Protein AF-A0A957W1V0-F1 (afdb_monomer)

Mean predicted aligned error: 6.31 Å

Nearest PDB structures (foldseek):
  3s2u-assembly1_A  TM=7.978E-01  e=1.089E-02  Pseudomonas aeruginosa PAO1
  1nlm-assembly1_B  TM=8.236E-01  e=2.571E-02  Escherichia coli
  7d1i-assembly1_C-2  TM=8.144E-01  e=3.820E-02  Acinetobacter baumannii
  7d1i-assembly1_A-2  TM=8.593E-01  e=6.065E-02  Acinetobacter baumannii
  7d1i-assembly1_B-2  TM=8.049E-01  e=9.630E-02  Acinetobacter baumannii

Sequence (98 aa):
HNFPKDVLTSLLCALQEGWVLLKVRPKVLLNGGAGIGVPVSILSRLLGVKVIYLENSCRVYTLSMTGKIMYYVAHLFFVQWQPLKEKYVKTIYAGRLA

Solvent-accessible surface area (backbone atoms only — not comparable to full-atom values): 5570 Å² total; per-residue (Å²): 135,64,66,73,59,58,52,50,51,49,53,51,50,38,51,50,51,45,52,49,45,72,73,68,57,57,74,61,46,81,41,71,57,56,68,71,50,47,67,42,44,48,52,35,41,76,73,70,23,46,26,35,33,34,51,54,82,89,46,57,80,56,76,50,76,56,42,58,55,41,64,73,58,29,77,42,36,35,32,47,31,66,61,38,33,75,74,36,74,83,39,40,72,65,44,79,83,126

pLDDT: mean 84.06, std 9.53, range [49.84, 93.81]

Secondary structure (DSSP, 8-state):
--HHHHHHHHHHHHHHHHHHHHHH--SEEEE-S-TTHHHHHHHHHHTTPEEEEE--TT-SSS--HHHHHHHHH-SEEEES-HHHHHH-TTEEE-----

Foldseek 3Di:
DPVVVVVVVLVVLLVVLQVCCVVVVDQEDEAADDLSCQSVLQVCVVVVRAYEYEFDPVDAADGDPSRVSCLVSHPAYEYQYPNCCVVRVRYDHPHDPD

Radius of gyration: 14.33 Å; Cα contacts (8 Å, |Δi|>4): 142; chains: 1; bounding box: 34×28×35 Å

Structure (mmCIF, N/CA/C/O backbone):
data_AF-A0A957W1V0-F1
#
_entry.id   AF-A0A957W1V0-F1
#
loop_
_atom_site.group_PDB
_atom_site.id
_atom_site.type_symbol
_atom_site.label_atom_id
_atom_site.label_alt_id
_atom_site.label_comp_id
_atom_site.label_asym_id
_atom_site.label_entity_id
_atom_site.label_seq_id
_atom_site.pdbx_PDB_ins_code
_atom_site.Cartn_x
_atom_site.Cartn_y
_atom_site.Cartn_z
_atom_site.occupancy
_atom_site.B_iso_or_equiv
_atom_site.auth_seq_id
_atom_site.auth_comp_id
_atom_site.auth_asym_id
_atom_site.auth_atom_id
_atom_site.pdbx_PDB_model_num
ATOM 1 N N . HIS A 1 1 ? 21.067 18.425 6.693 1.00 50.72 1 HIS A N 1
ATOM 2 C CA . HIS A 1 1 ? 20.181 17.244 6.674 1.00 50.72 1 HIS A CA 1
ATOM 3 C C . HIS A 1 1 ? 20.225 16.643 8.080 1.00 50.72 1 HIS A C 1
ATOM 5 O O . HIS A 1 1 ? 21.219 16.021 8.430 1.00 50.72 1 HIS A O 1
ATOM 11 N N . ASN A 1 2 ? 19.269 16.985 8.953 1.00 53.31 2 ASN A N 1
ATOM 12 C CA . ASN A 1 2 ? 19.309 16.622 10.379 1.00 53.31 2 ASN A CA 1
ATOM 13 C C . ASN A 1 2 ? 18.619 15.268 10.585 1.00 53.31 2 ASN A C 1
ATOM 15 O O . ASN A 1 2 ? 17.525 15.195 11.137 1.00 53.31 2 ASN A O 1
ATOM 19 N N . PHE A 1 3 ? 19.315 14.207 10.176 1.00 60.56 3 PHE A N 1
ATOM 20 C CA . PHE A 1 3 ? 18.890 12.806 10.249 1.00 60.56 3 PHE A CA 1
ATOM 21 C C . PHE A 1 3 ? 18.111 12.408 11.530 1.00 60.56 3 PHE A C 1
ATOM 23 O O . PHE A 1 3 ? 17.064 11.776 11.402 1.00 60.56 3 PHE A O 1
ATOM 30 N N . PRO A 1 4 ? 18.509 12.803 12.762 1.00 65.06 4 PRO A N 1
ATOM 31 C CA . PRO A 1 4 ? 17.756 12.426 13.965 1.00 65.06 4 PRO A CA 1
ATOM 32 C C . PRO A 1 4 ? 16.384 13.110 14.101 1.00 65.06 4 PRO A C 1
ATOM 34 O O . PRO A 1 4 ? 15.462 12.522 14.666 1.00 65.06 4 PRO A O 1
ATOM 37 N N . LYS A 1 5 ? 16.214 14.333 13.581 1.00 67.69 5 LYS A N 1
ATOM 38 C CA . LYS A 1 5 ? 14.936 15.064 13.662 1.00 67.69 5 LYS A CA 1
ATOM 39 C C . LYS A 1 5 ? 13.904 14.496 12.689 1.00 67.69 5 LYS A C 1
ATOM 41 O O . LYS A 1 5 ? 12.725 14.408 13.030 1.00 67.69 5 LYS A O 1
ATOM 46 N N . ASP A 1 6 ? 14.356 14.060 11.519 1.00 65.81 6 ASP A N 1
ATOM 47 C CA . ASP A 1 6 ? 13.493 13.493 10.478 1.00 65.81 6 ASP A CA 1
ATOM 48 C C . ASP A 1 6 ? 12.933 12.123 10.904 1.00 65.81 6 ASP A C 1
ATOM 50 O O . ASP A 1 6 ? 11.749 11.829 10.712 1.00 65.81 6 ASP A O 1
ATOM 54 N N . VAL A 1 7 ? 13.758 11.314 11.582 1.00 70.50 7 VAL A N 1
ATOM 55 C CA . VAL A 1 7 ? 13.339 10.034 12.176 1.00 70.50 7 VAL A CA 1
ATOM 56 C C . VAL A 1 7 ? 12.328 10.252 13.300 1.00 70.50 7 VAL A C 1
ATOM 58 O O . VAL A 1 7 ? 11.286 9.598 13.319 1.00 70.50 7 VAL A O 1
ATOM 61 N N . LEU A 1 8 ? 12.592 11.198 14.207 1.00 74.75 8 LEU A N 1
ATOM 62 C CA . LEU A 1 8 ? 11.677 11.507 15.307 1.00 74.75 8 LEU A CA 1
ATOM 63 C C . LEU A 1 8 ? 10.317 11.990 14.790 1.00 74.75 8 LEU A C 1
ATOM 65 O O . LEU A 1 8 ? 9.278 11.521 15.246 1.00 74.75 8 LEU A O 1
ATOM 69 N N . THR A 1 9 ? 10.321 12.880 13.799 1.00 74.00 9 THR A N 1
ATOM 70 C CA . THR A 1 9 ? 9.089 13.402 13.192 1.00 74.00 9 THR A CA 1
ATOM 71 C C . THR A 1 9 ? 8.292 12.281 12.523 1.00 74.00 9 THR 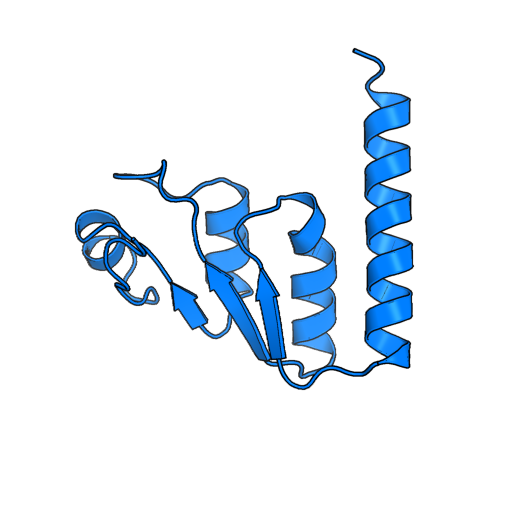A C 1
ATOM 73 O O . THR A 1 9 ? 7.085 12.186 12.724 1.00 74.00 9 THR A O 1
ATOM 76 N N . SER A 1 10 ? 8.962 11.366 11.815 1.00 72.44 10 SER A N 1
ATOM 77 C CA . SER A 1 10 ? 8.309 10.210 11.184 1.00 72.44 10 SER A CA 1
ATOM 78 C C . SER A 1 10 ? 7.683 9.254 12.209 1.00 72.44 10 SER A C 1
ATOM 80 O O . SER A 1 10 ? 6.581 8.751 11.990 1.00 72.44 10 SER A O 1
ATOM 82 N N . LEU A 1 11 ? 8.353 9.028 13.346 1.00 77.00 11 LEU A N 1
ATOM 83 C CA . LEU A 1 11 ? 7.816 8.221 14.447 1.00 77.00 11 LEU A CA 1
ATOM 84 C C . LEU A 1 11 ? 6.601 8.888 15.101 1.00 77.00 11 LEU A C 1
ATOM 86 O O . LEU A 1 11 ? 5.606 8.216 15.368 1.00 77.00 11 LEU A O 1
ATOM 90 N N . LEU A 1 12 ? 6.649 10.203 15.318 1.00 82.12 12 LEU A N 1
ATOM 91 C CA . LEU A 1 12 ? 5.522 10.961 15.866 1.00 82.12 12 LEU A CA 1
ATOM 92 C C . LEU A 1 12 ? 4.310 10.933 14.928 1.00 82.12 12 LEU A C 1
ATOM 94 O O . LEU A 1 12 ? 3.197 10.692 15.396 1.00 82.12 12 LEU A O 1
ATOM 98 N N . CYS A 1 13 ? 4.515 11.098 13.618 1.00 79.62 13 CYS A N 1
ATOM 99 C CA . CYS A 1 13 ? 3.447 10.957 12.627 1.00 79.62 13 CYS A CA 1
ATOM 100 C C . CYS A 1 13 ? 2.836 9.551 12.661 1.00 79.62 13 CYS A C 1
ATOM 102 O O . CYS A 1 13 ? 1.616 9.422 12.722 1.00 79.62 13 CYS A O 1
ATOM 104 N N . ALA A 1 14 ? 3.658 8.499 12.726 1.00 79.38 14 ALA A N 1
ATOM 105 C CA . ALA A 1 14 ? 3.163 7.125 12.815 1.00 79.38 14 ALA A CA 1
ATOM 106 C C . ALA A 1 14 ? 2.338 6.870 14.095 1.00 79.38 14 ALA A C 1
ATOM 108 O O . ALA A 1 14 ? 1.319 6.179 14.045 1.00 79.38 14 ALA A O 1
ATOM 109 N N . LEU A 1 15 ? 2.739 7.449 15.234 1.00 83.44 15 LEU A N 1
ATOM 110 C CA . LEU A 1 15 ? 1.984 7.363 16.491 1.00 83.44 15 LEU A CA 1
ATOM 111 C C . LEU A 1 15 ? 0.648 8.111 16.412 1.00 83.44 15 LEU A C 1
ATOM 113 O O . LEU A 1 15 ? -0.379 7.584 16.843 1.00 83.44 15 LEU A O 1
ATOM 117 N N . GLN A 1 16 ? 0.642 9.316 15.839 1.00 85.31 16 GLN A N 1
ATOM 118 C CA . GLN A 1 16 ? -0.580 10.100 15.643 1.00 85.31 16 GLN A CA 1
ATOM 119 C C . GLN A 1 16 ? -1.557 9.386 14.708 1.00 85.31 16 GLN A C 1
ATOM 121 O O . GLN A 1 16 ? -2.733 9.238 15.041 1.00 85.31 16 GLN A O 1
ATOM 126 N N . GLU A 1 17 ? -1.071 8.887 13.574 1.00 82.31 17 GLU A N 1
ATOM 127 C CA . GLU A 1 17 ? -1.868 8.113 12.625 1.00 82.31 17 GLU A CA 1
ATOM 128 C C . GLU A 1 17 ? -2.421 6.831 13.269 1.00 82.31 17 GLU A C 1
ATOM 130 O O . GLU A 1 17 ? -3.592 6.502 13.077 1.00 82.31 17 GLU A O 1
ATOM 135 N N . GLY A 1 18 ? -1.629 6.146 14.102 1.00 83.12 18 GLY A N 1
ATOM 136 C CA . GLY A 1 18 ? -2.083 4.989 14.878 1.00 83.12 18 GLY A CA 1
ATOM 137 C C . GLY A 1 18 ? -3.198 5.330 15.873 1.00 83.12 18 GLY A C 1
ATOM 138 O O . GLY A 1 18 ? -4.177 4.589 15.988 1.00 83.12 18 GLY A O 1
ATOM 139 N N . TRP A 1 19 ? -3.113 6.476 16.552 1.00 86.06 19 TRP A N 1
ATOM 140 C CA . TRP A 1 19 ? -4.180 6.931 17.449 1.00 86.06 19 TRP A CA 1
ATOM 141 C C . TRP A 1 19 ? -5.459 7.276 16.675 1.00 86.06 19 TRP A C 1
ATOM 143 O O . TRP A 1 19 ? -6.554 6.844 17.050 1.00 86.06 19 TRP A O 1
ATOM 153 N N . VAL A 1 20 ? -5.336 7.993 15.557 1.00 85.81 20 VAL A N 1
ATOM 154 C CA . VAL A 1 20 ? -6.476 8.313 14.684 1.00 85.81 20 VAL A CA 1
ATOM 155 C C . VAL A 1 20 ? -7.134 7.036 14.170 1.00 85.81 20 VAL A C 1
ATOM 157 O O . VAL A 1 20 ? -8.359 6.929 14.204 1.00 85.81 20 VAL A O 1
ATOM 160 N N . LEU A 1 21 ? -6.346 6.039 13.773 1.00 85.50 21 LEU A N 1
ATOM 161 C CA . LEU A 1 21 ? -6.841 4.747 13.310 1.00 85.50 21 LEU A CA 1
ATOM 162 C C . LEU A 1 21 ? -7.703 4.043 14.369 1.00 85.50 21 LEU A C 1
ATOM 164 O O . LEU A 1 21 ? -8.791 3.559 14.051 1.00 85.50 21 LEU A O 1
ATOM 168 N N . LEU A 1 22 ? -7.262 4.033 15.631 1.00 84.44 22 LEU A N 1
ATOM 169 C CA . LEU A 1 22 ? -8.013 3.436 16.741 1.00 84.44 22 LEU A CA 1
ATOM 170 C C . LEU A 1 22 ? -9.292 4.211 17.083 1.00 84.44 22 LEU A C 1
ATOM 172 O O . LEU A 1 22 ? -10.283 3.594 17.483 1.00 84.44 22 LEU A O 1
ATOM 176 N N . LYS A 1 23 ? -9.272 5.541 16.929 1.00 87.44 23 LYS A N 1
ATOM 177 C CA . LYS A 1 23 ? -10.400 6.428 17.245 1.00 87.44 23 LYS A CA 1
ATOM 178 C C . LYS A 1 23 ? -11.469 6.428 16.152 1.00 87.44 23 LYS A C 1
ATOM 180 O O . LYS A 1 23 ? -12.652 6.350 16.459 1.00 87.44 23 LYS A O 1
ATOM 185 N N . VAL A 1 24 ? -11.055 6.522 14.889 1.00 87.75 24 VAL A N 1
ATOM 186 C CA . VAL A 1 24 ? -11.950 6.614 13.724 1.00 87.75 24 VAL A CA 1
ATOM 187 C C . VAL A 1 24 ? -12.419 5.233 13.267 1.00 87.75 24 VAL A C 1
ATOM 189 O O . VAL A 1 24 ? -13.538 5.112 12.778 1.00 87.75 24 VAL A O 1
ATOM 192 N N . ARG A 1 25 ? -11.586 4.193 13.430 1.00 85.00 25 ARG A N 1
ATOM 193 C CA . ARG A 1 25 ? -11.836 2.819 12.953 1.00 85.00 25 ARG A CA 1
ATOM 194 C C . ARG A 1 25 ? -12.351 2.786 11.506 1.00 85.00 25 ARG A C 1
ATOM 196 O O . ARG A 1 25 ? -13.476 2.349 11.251 1.00 85.00 25 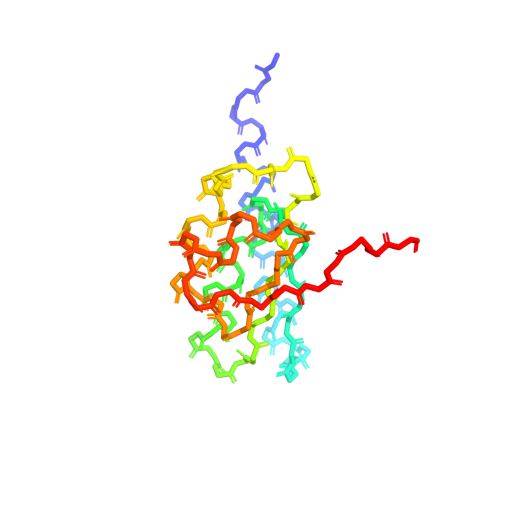ARG A O 1
ATOM 203 N N . PRO A 1 26 ? -11.548 3.270 10.543 1.00 86.94 26 PRO A N 1
ATOM 204 C CA . PRO A 1 26 ? -11.962 3.306 9.150 1.00 86.94 26 PRO A CA 1
ATOM 205 C C . PRO A 1 26 ? -12.227 1.892 8.628 1.00 86.94 26 PRO A C 1
ATOM 207 O O . PRO A 1 26 ? -11.547 0.938 8.993 1.00 86.94 26 PRO A O 1
ATOM 210 N N . LYS A 1 27 ? -13.189 1.753 7.712 1.00 89.19 27 LYS A N 1
ATOM 211 C CA . LYS A 1 27 ? -13.423 0.476 7.013 1.00 89.19 27 LYS A CA 1
ATOM 212 C C . LYS A 1 27 ? -12.347 0.192 5.962 1.00 89.19 27 LYS A C 1
ATOM 214 O O . LYS A 1 27 ? -12.060 -0.967 5.662 1.00 89.19 27 LYS A O 1
ATOM 219 N N . VAL A 1 28 ? -11.777 1.254 5.391 1.00 90.56 28 VAL A N 1
ATOM 220 C CA . VAL A 1 28 ? -10.789 1.202 4.312 1.00 90.56 28 VAL A CA 1
ATOM 221 C C . 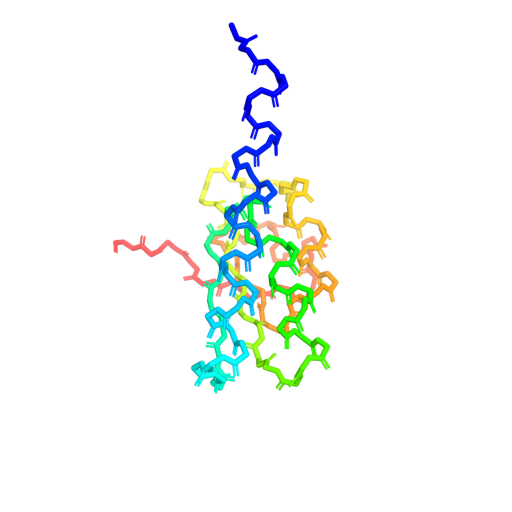VAL A 1 28 ? -9.715 2.262 4.553 1.00 90.56 28 VAL A C 1
ATOM 223 O O . VAL A 1 28 ? -10.043 3.401 4.872 1.00 90.56 28 VAL A O 1
ATOM 226 N N . LEU A 1 29 ? -8.450 1.890 4.369 1.00 90.88 29 LEU A N 1
ATOM 227 C CA . LEU A 1 29 ? -7.305 2.795 4.344 1.00 90.88 29 LEU A CA 1
ATOM 228 C C . LEU A 1 29 ? -6.733 2.842 2.927 1.00 90.88 29 LEU A C 1
ATOM 230 O O . LEU A 1 29 ? -6.471 1.791 2.343 1.00 90.88 29 LEU A O 1
ATOM 234 N N . LEU A 1 30 ? -6.513 4.044 2.394 1.00 90.44 30 LEU A N 1
ATOM 235 C CA . LEU A 1 30 ? -5.880 4.263 1.094 1.00 90.44 30 LEU A CA 1
ATOM 236 C C . LEU A 1 30 ? -4.494 4.881 1.296 1.00 90.44 30 LEU A C 1
ATOM 238 O O . LEU A 1 30 ? -4.372 5.944 1.897 1.00 90.44 30 LEU A O 1
ATOM 242 N N . ASN A 1 31 ? -3.454 4.218 0.793 1.00 86.75 31 ASN A N 1
ATOM 243 C CA . ASN A 1 31 ? -2.073 4.689 0.861 1.00 86.75 31 ASN A CA 1
ATOM 244 C C . ASN A 1 31 ? -1.518 4.910 -0.554 1.00 86.75 31 ASN A C 1
ATOM 246 O O . ASN A 1 31 ? -1.373 3.962 -1.322 1.00 86.75 31 ASN A O 1
ATOM 250 N N . GLY A 1 32 ? -1.193 6.164 -0.879 1.00 83.88 32 GLY A N 1
ATOM 251 C CA . GLY A 1 32 ? -0.689 6.595 -2.190 1.00 83.88 32 GLY A CA 1
ATOM 252 C C . GLY A 1 32 ? 0.823 6.460 -2.396 1.00 83.88 32 GLY A C 1
ATOM 253 O O . GLY A 1 32 ? 1.386 7.166 -3.226 1.00 83.88 32 GLY A O 1
ATOM 254 N N . GLY A 1 33 ? 1.510 5.631 -1.609 1.00 75.00 33 GLY A N 1
ATOM 255 C CA . GLY A 1 33 ? 2.951 5.415 -1.763 1.00 75.00 33 GLY A CA 1
ATOM 256 C C . GLY A 1 33 ? 3.838 6.190 -0.793 1.00 75.00 33 GLY A C 1
ATOM 257 O O . GLY A 1 33 ? 5.063 6.112 -0.903 1.00 75.00 33 GLY A O 1
ATOM 258 N N . ALA A 1 34 ? 3.260 6.883 0.191 1.00 75.69 34 ALA A N 1
ATOM 259 C CA . ALA A 1 34 ? 4.031 7.544 1.237 1.00 75.69 34 ALA A CA 1
ATOM 260 C C . ALA A 1 34 ? 4.720 6.495 2.128 1.00 75.69 34 ALA A C 1
ATOM 262 O O . ALA A 1 34 ? 4.062 5.642 2.727 1.00 75.69 34 ALA A O 1
ATOM 263 N N . GLY A 1 35 ? 6.052 6.565 2.244 1.00 72.88 35 GLY A N 1
ATOM 264 C CA . GLY A 1 35 ? 6.831 5.660 3.104 1.00 72.88 35 GLY A CA 1
ATOM 265 C C . GLY A 1 35 ? 6.417 5.723 4.579 1.00 72.88 35 GLY A C 1
ATOM 266 O O . GLY A 1 35 ? 6.398 4.700 5.256 1.00 72.88 35 GLY A O 1
ATOM 267 N N . ILE A 1 36 ? 5.991 6.904 5.040 1.00 75.44 36 ILE A N 1
ATOM 268 C CA . ILE A 1 36 ? 5.491 7.141 6.404 1.00 75.44 36 ILE A CA 1
ATOM 269 C C . ILE A 1 36 ? 4.190 6.368 6.671 1.00 75.44 36 ILE A C 1
ATOM 271 O O . ILE A 1 36 ? 3.961 5.939 7.793 1.00 75.44 36 ILE A O 1
ATOM 275 N N . GLY A 1 37 ? 3.387 6.087 5.639 1.00 81.06 37 GLY A N 1
ATOM 276 C CA . GLY A 1 37 ? 2.127 5.356 5.782 1.00 81.06 37 GLY A CA 1
ATOM 277 C C . GLY A 1 37 ? 2.281 3.835 5.900 1.00 81.06 37 GLY A C 1
ATOM 278 O O . GLY A 1 37 ? 1.284 3.137 6.087 1.00 81.06 37 GLY A O 1
ATOM 279 N N . VAL A 1 38 ? 3.492 3.276 5.768 1.00 86.56 38 VAL A N 1
ATOM 280 C CA . VAL A 1 38 ? 3.722 1.817 5.833 1.00 86.56 38 VAL A CA 1
ATOM 281 C C . VAL A 1 38 ? 3.400 1.230 7.212 1.00 86.56 38 VAL A C 1
ATOM 283 O O . VAL A 1 38 ? 2.615 0.279 7.257 1.00 86.56 38 VAL A O 1
ATOM 286 N N . PRO A 1 39 ? 3.917 1.769 8.336 1.00 85.88 39 PRO A N 1
ATOM 287 C CA . PRO A 1 39 ? 3.625 1.2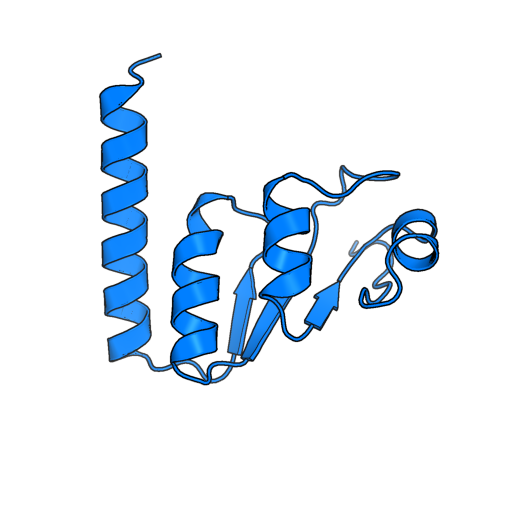33 9.666 1.00 85.88 39 PRO A CA 1
ATOM 288 C C . PRO A 1 39 ? 2.126 1.255 9.977 1.00 85.88 39 PRO A C 1
ATOM 290 O O . PRO A 1 39 ? 1.571 0.276 10.473 1.00 85.88 39 PRO A O 1
ATOM 293 N N . VAL A 1 40 ? 1.443 2.335 9.601 1.00 87.25 40 VAL A N 1
ATOM 294 C CA . VAL A 1 40 ? 0.000 2.499 9.823 1.00 87.25 40 VAL A CA 1
ATOM 295 C C . VAL A 1 40 ? -0.811 1.580 8.925 1.00 87.25 40 VAL A C 1
ATOM 297 O O . VAL A 1 40 ? -1.819 1.031 9.364 1.00 87.25 40 VAL A O 1
ATOM 300 N N . SER A 1 41 ? -0.353 1.323 7.702 1.00 90.19 41 SER A N 1
ATOM 301 C CA . SER A 1 41 ? -0.973 0.328 6.825 1.00 90.19 41 SER A CA 1
ATOM 302 C C . SER A 1 41 ? -0.856 -1.089 7.395 1.00 90.19 41 SER A C 1
ATOM 304 O O . SER A 1 41 ? -1.818 -1.854 7.337 1.00 90.19 41 SER A O 1
ATOM 306 N N . ILE A 1 42 ? 0.292 -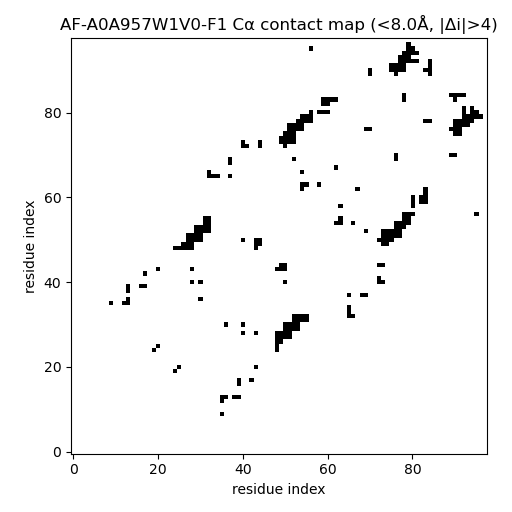1.439 7.987 1.00 89.88 42 ILE A N 1
ATOM 307 C CA . ILE A 1 42 ? 0.481 -2.728 8.672 1.00 89.88 42 ILE A CA 1
ATOM 308 C C . ILE A 1 42 ? -0.474 -2.828 9.863 1.00 89.88 42 ILE A C 1
ATOM 310 O O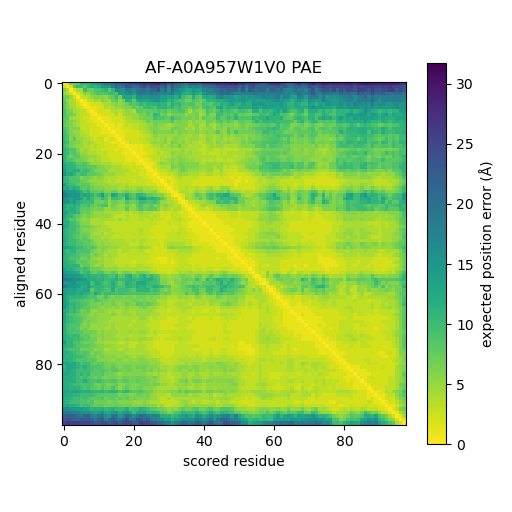 . ILE A 1 42 ? -1.227 -3.797 9.960 1.00 89.88 42 ILE A O 1
ATOM 314 N N . LEU A 1 43 ? -0.502 -1.806 10.723 1.00 88.56 43 LEU A N 1
ATOM 315 C CA . LEU A 1 43 ? -1.386 -1.767 11.888 1.00 88.56 43 LEU A CA 1
ATOM 316 C C . LEU A 1 43 ? -2.865 -1.861 11.486 1.00 88.56 43 LEU A C 1
ATOM 318 O O . LEU A 1 43 ? -3.621 -2.633 12.064 1.00 88.56 43 LEU A O 1
ATOM 322 N N . SER A 1 44 ? -3.261 -1.141 10.438 1.00 89.25 44 SER A N 1
ATOM 323 C CA . SER A 1 44 ? -4.617 -1.172 9.876 1.00 89.25 44 SER A CA 1
ATOM 324 C C . SER A 1 44 ? -5.015 -2.572 9.440 1.00 89.25 44 SER A C 1
ATOM 326 O O . SER A 1 44 ? -6.099 -3.039 9.785 1.00 89.25 44 SER A O 1
ATOM 328 N N . ARG A 1 45 ? -4.122 -3.281 8.742 1.00 90.19 45 ARG A N 1
ATOM 329 C CA . ARG A 1 45 ? -4.376 -4.665 8.343 1.00 90.19 45 ARG A CA 1
ATOM 330 C C . ARG A 1 45 ? -4.539 -5.593 9.546 1.00 90.19 45 ARG A C 1
ATOM 332 O O . ARG A 1 45 ? -5.426 -6.440 9.514 1.00 90.19 45 ARG A O 1
ATOM 339 N N . LEU A 1 46 ? -3.726 -5.434 10.590 1.00 89.00 46 LEU A N 1
ATOM 340 C CA . LEU A 1 46 ? -3.850 -6.229 11.820 1.00 89.00 46 LEU A CA 1
ATOM 341 C C . LEU A 1 46 ? -5.174 -5.963 12.551 1.00 89.00 46 LEU A C 1
ATOM 343 O O . LEU A 1 46 ? -5.743 -6.874 13.141 1.00 89.00 46 LEU A O 1
ATOM 347 N N . LEU A 1 47 ? -5.696 -4.740 12.457 1.00 88.12 47 LEU A N 1
ATOM 348 C CA . LEU A 1 47 ? -6.989 -4.342 13.018 1.00 88.12 47 LEU A CA 1
ATOM 349 C C . LEU A 1 47 ? -8.192 -4.698 12.121 1.00 88.12 47 LEU A C 1
ATOM 351 O O . LEU A 1 47 ? -9.315 -4.294 12.415 1.00 88.12 47 LEU A O 1
ATOM 355 N N . GLY A 1 48 ? -7.984 -5.434 11.023 1.00 89.12 48 GLY A N 1
ATOM 356 C CA . GLY A 1 48 ? -9.050 -5.860 10.108 1.00 89.12 48 GLY A CA 1
ATOM 357 C C . GLY A 1 48 ? -9.533 -4.782 9.130 1.00 89.12 48 GLY A C 1
ATOM 358 O O . GLY A 1 48 ? -10.534 -4.976 8.439 1.00 89.12 48 GLY A O 1
ATOM 359 N N . VAL A 1 49 ? -8.830 -3.652 9.031 1.00 92.06 49 VAL A N 1
ATOM 360 C CA . VAL A 1 49 ? -9.125 -2.594 8.056 1.00 92.06 49 VAL A CA 1
ATOM 361 C C . VAL A 1 49 ? -8.638 -3.021 6.671 1.00 92.06 49 VAL A C 1
ATOM 363 O O . VAL A 1 49 ? -7.513 -3.505 6.503 1.00 92.06 49 VAL A O 1
ATOM 366 N N . LYS A 1 50 ? -9.462 -2.803 5.638 1.00 92.75 50 LYS A N 1
ATOM 367 C CA . LYS A 1 50 ? -9.052 -3.070 4.254 1.00 92.75 50 LYS A CA 1
ATOM 368 C C . LYS A 1 50 ? -8.031 -2.032 3.802 1.00 92.75 50 LYS A C 1
ATOM 370 O O . LYS A 1 50 ? -8.336 -0.853 3.694 1.00 92.75 50 LYS A O 1
ATOM 375 N N . VAL A 1 51 ? -6.824 -2.488 3.497 1.00 93.81 51 VAL A N 1
ATOM 376 C CA . VAL A 1 51 ? -5.724 -1.631 3.031 1.00 93.81 51 VAL A CA 1
ATOM 377 C C . VAL A 1 51 ? -5.646 -1.656 1.509 1.00 93.81 51 VAL A C 1
ATOM 379 O O . VAL A 1 51 ? -5.429 -2.717 0.916 1.00 93.81 51 VAL A O 1
ATOM 382 N N . ILE A 1 52 ? -5.786 -0.487 0.898 1.00 93.19 52 ILE A N 1
ATOM 383 C CA . ILE A 1 52 ? -5.612 -0.234 -0.529 1.00 93.19 52 ILE A CA 1
ATOM 384 C C . ILE A 1 52 ? -4.324 0.561 -0.712 1.00 93.19 52 ILE A C 1
ATOM 386 O O . ILE A 1 52 ? -4.126 1.590 -0.070 1.00 93.19 52 ILE A O 1
ATOM 390 N N . TYR A 1 53 ? -3.454 0.090 -1.594 1.00 92.69 53 TYR A N 1
ATOM 391 C CA . TYR A 1 53 ? -2.207 0.762 -1.925 1.00 92.69 53 TYR A CA 1
ATOM 392 C C . TYR A 1 53 ? -2.180 1.148 -3.397 1.00 92.69 53 TYR A C 1
ATOM 394 O O . TYR A 1 53 ? -2.546 0.340 -4.248 1.00 92.69 53 TYR A O 1
ATOM 402 N N . LEU A 1 54 ? -1.719 2.360 -3.686 1.00 90.69 54 LEU A N 1
ATOM 403 C CA . LEU A 1 54 ? -1.441 2.846 -5.030 1.00 90.69 54 LEU A CA 1
ATOM 404 C C . LEU A 1 54 ? 0.063 3.108 -5.141 1.00 90.69 54 LEU A C 1
ATOM 406 O O . LEU A 1 54 ? 0.616 3.910 -4.388 1.00 90.69 54 LEU A O 1
ATOM 410 N N . GLU A 1 55 ? 0.725 2.413 -6.063 1.00 89.88 55 GLU A N 1
ATOM 411 C CA . GLU A 1 55 ? 2.141 2.648 -6.349 1.00 89.88 55 GLU A CA 1
ATOM 412 C C . GLU A 1 55 ? 2.329 3.958 -7.117 1.00 89.88 55 GLU A C 1
ATOM 414 O O . GLU A 1 55 ? 1.494 4.352 -7.935 1.00 89.88 55 GLU A O 1
ATOM 419 N N . ASN A 1 56 ? 3.464 4.614 -6.873 1.00 80.62 56 ASN A N 1
ATOM 420 C CA . ASN A 1 56 ? 3.778 5.887 -7.502 1.00 80.62 56 ASN A CA 1
ATOM 421 C C . ASN A 1 56 ? 3.914 5.765 -9.033 1.00 80.62 56 ASN A C 1
ATOM 423 O O . ASN A 1 56 ? 4.624 4.899 -9.553 1.00 80.62 56 ASN A O 1
ATOM 427 N N . SER A 1 57 ? 3.333 6.729 -9.743 1.00 75.19 57 SER A N 1
ATOM 428 C CA . SER A 1 57 ? 3.366 6.898 -11.199 1.00 75.19 57 SER A CA 1
ATOM 429 C C . SER A 1 57 ? 4.766 6.929 -11.801 1.00 75.19 57 SER A C 1
ATOM 431 O O . SER A 1 57 ? 4.951 6.556 -12.954 1.00 75.19 57 SER A O 1
ATOM 433 N N . CYS A 1 58 ? 5.781 7.359 -11.049 1.00 77.81 58 CYS A N 1
ATOM 434 C CA . CYS A 1 58 ? 7.152 7.450 -11.560 1.00 77.81 58 CYS A CA 1
ATOM 435 C C . CYS A 1 58 ? 7.830 6.079 -11.747 1.00 77.81 58 CYS A C 1
ATOM 437 O O . CYS A 1 58 ? 8.924 5.998 -12.306 1.00 77.81 58 CYS A O 1
ATOM 439 N N . ARG A 1 59 ? 7.237 4.993 -11.239 1.00 76.06 59 ARG A N 1
ATOM 440 C CA . ARG A 1 59 ? 7.829 3.653 -11.265 1.00 76.06 59 ARG A CA 1
ATOM 441 C C . ARG A 1 59 ? 7.255 2.828 -12.411 1.00 76.06 59 ARG A C 1
ATOM 443 O O . ARG A 1 59 ? 6.173 2.279 -12.291 1.00 76.06 59 ARG A O 1
ATOM 450 N N . VAL A 1 60 ? 8.006 2.719 -13.508 1.00 80.19 60 VAL A N 1
ATOM 451 C CA . VAL A 1 60 ? 7.556 2.025 -14.733 1.00 80.19 60 VAL A CA 1
ATOM 452 C C . VAL A 1 60 ? 7.886 0.525 -14.728 1.00 80.19 60 VAL A C 1
ATOM 454 O O . VAL A 1 60 ? 7.061 -0.286 -15.134 1.00 80.19 60 VAL A O 1
ATOM 457 N N . TYR A 1 61 ? 9.076 0.144 -14.245 1.00 82.62 61 TYR A N 1
ATOM 458 C CA . TYR A 1 61 ? 9.606 -1.229 -14.378 1.00 82.62 61 TYR A CA 1
ATOM 459 C C . TYR A 1 61 ? 9.792 -1.980 -13.048 1.00 82.62 61 TYR A C 1
ATOM 461 O O . TYR A 1 61 ? 9.891 -3.212 -13.020 1.00 82.62 61 TYR A O 1
ATOM 469 N N . THR A 1 62 ? 9.899 -1.261 -11.929 1.00 87.31 62 THR A N 1
ATOM 470 C CA . THR A 1 62 ? 10.191 -1.837 -10.607 1.00 87.31 62 THR A CA 1
ATOM 471 C C . THR A 1 62 ? 9.411 -1.128 -9.508 1.00 87.31 62 THR A C 1
ATOM 473 O O . THR A 1 62 ? 9.284 0.092 -9.531 1.00 87.31 62 THR A O 1
ATOM 476 N N . LEU A 1 63 ? 8.913 -1.893 -8.529 1.00 87.25 63 LEU A N 1
ATOM 477 C CA . LEU A 1 63 ? 8.243 -1.334 -7.351 1.00 87.25 63 LEU A CA 1
ATOM 478 C C . LEU A 1 63 ? 9.219 -0.538 -6.482 1.00 87.25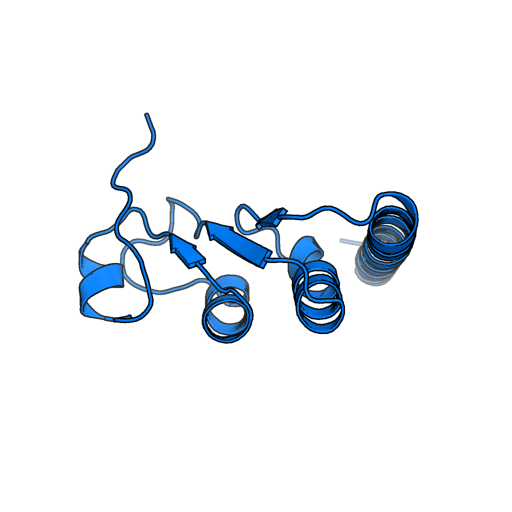 63 LEU A C 1
ATOM 480 O O . LEU A 1 63 ? 10.411 -0.871 -6.389 1.00 87.25 63 LEU A O 1
ATOM 484 N N . SER A 1 64 ? 8.696 0.477 -5.796 1.00 87.75 64 SER A N 1
ATOM 485 C CA . SER A 1 64 ? 9.453 1.194 -4.770 1.00 87.75 64 SER A CA 1
ATOM 486 C C . SER A 1 64 ? 9.768 0.271 -3.583 1.00 87.75 64 SER A C 1
ATOM 488 O O . SER A 1 64 ? 9.172 -0.795 -3.429 1.00 87.75 64 SER A O 1
ATOM 490 N N . MET A 1 65 ? 10.715 0.647 -2.718 1.00 85.88 65 MET A N 1
ATOM 491 C CA . MET A 1 65 ? 10.981 -0.129 -1.495 1.00 85.88 65 MET A CA 1
ATOM 492 C C . MET A 1 65 ? 9.713 -0.247 -0.635 1.00 85.88 65 MET A C 1
ATOM 494 O O . MET A 1 65 ? 9.356 -1.342 -0.206 1.00 85.88 65 MET A O 1
ATOM 498 N N . THR A 1 66 ? 8.983 0.862 -0.490 1.00 89.00 66 THR A N 1
ATOM 499 C CA . THR A 1 66 ? 7.647 0.906 0.110 1.00 89.00 66 THR A CA 1
ATOM 500 C C . THR A 1 66 ? 6.675 -0.023 -0.611 1.00 89.00 66 THR A C 1
ATOM 502 O O . THR A 1 66 ? 6.032 -0.849 0.030 1.00 89.00 66 THR A O 1
ATOM 505 N N . GLY A 1 67 ? 6.611 0.045 -1.940 1.00 89.25 67 GLY A N 1
ATOM 506 C CA . GLY A 1 67 ? 5.752 -0.801 -2.761 1.00 89.25 67 GLY A CA 1
ATOM 507 C C . GLY A 1 67 ? 6.026 -2.290 -2.602 1.00 89.25 67 GLY A C 1
ATOM 508 O O . GLY A 1 67 ? 5.092 -3.076 -2.521 1.00 89.25 67 GLY A O 1
ATOM 509 N N . LYS A 1 68 ? 7.288 -2.704 -2.457 1.00 90.69 68 LYS A N 1
ATOM 510 C CA . LYS A 1 68 ? 7.637 -4.109 -2.181 1.00 90.69 68 LYS A CA 1
ATOM 511 C C . LYS A 1 68 ? 7.083 -4.586 -0.840 1.00 90.69 68 LYS A C 1
ATOM 513 O O . LYS A 1 68 ? 6.587 -5.704 -0.763 1.00 90.69 68 LYS A O 1
ATOM 518 N N . ILE A 1 69 ? 7.134 -3.753 0.199 1.00 90.44 69 ILE A N 1
ATOM 519 C CA . ILE A 1 69 ? 6.546 -4.077 1.509 1.00 90.44 69 ILE A CA 1
ATOM 520 C C . ILE A 1 69 ? 5.018 -4.118 1.383 1.00 90.44 69 ILE A C 1
ATOM 522 O O . ILE A 1 69 ? 4.363 -5.090 1.766 1.00 90.44 69 ILE A O 1
ATOM 526 N N . MET A 1 70 ? 4.449 -3.088 0.762 1.00 92.06 70 MET A N 1
ATOM 527 C CA . MET A 1 70 ? 3.011 -2.943 0.563 1.00 92.06 70 MET A CA 1
ATOM 528 C C . MET A 1 70 ? 2.423 -4.001 -0.369 1.00 92.06 70 MET A C 1
ATOM 530 O O . MET A 1 70 ? 1.248 -4.324 -0.247 1.00 92.06 70 MET A O 1
ATOM 534 N N . TYR A 1 71 ? 3.223 -4.631 -1.224 1.00 92.00 71 TYR A N 1
ATOM 535 C CA . TYR A 1 71 ? 2.799 -5.771 -2.030 1.00 92.00 71 TYR A CA 1
ATOM 53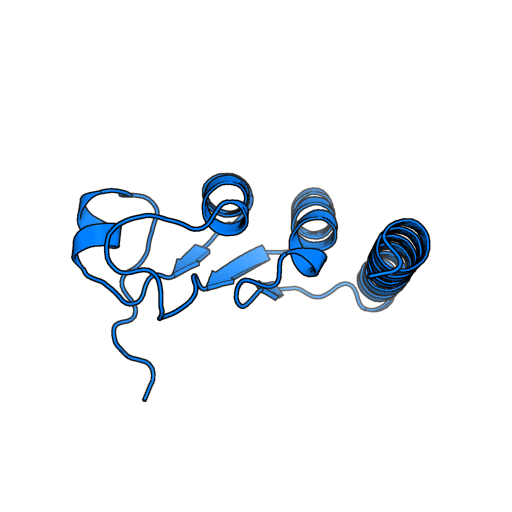6 C C . TYR A 1 71 ? 2.314 -6.934 -1.156 1.00 92.00 71 TYR A C 1
ATOM 538 O O . TYR A 1 71 ? 1.328 -7.597 -1.484 1.00 92.00 71 TYR A O 1
ATOM 546 N N . TYR A 1 72 ? 2.938 -7.141 0.006 1.00 91.00 72 TYR A N 1
ATOM 547 C CA . TYR A 1 72 ? 2.523 -8.166 0.962 1.00 91.00 72 TYR A CA 1
ATOM 548 C C . TYR A 1 72 ? 1.435 -7.662 1.912 1.00 91.00 72 TYR A C 1
ATOM 550 O O . TYR A 1 72 ? 0.505 -8.414 2.212 1.00 91.00 72 TYR A O 1
ATOM 558 N N . VAL A 1 73 ? 1.494 -6.390 2.320 1.00 91.75 73 VAL A N 1
ATOM 559 C CA . VAL A 1 73 ? 0.597 -5.783 3.323 1.00 91.75 73 VAL A CA 1
ATOM 560 C C . VAL A 1 73 ? -0.744 -5.321 2.744 1.00 91.75 73 VAL A C 1
ATOM 562 O O . VAL A 1 73 ? -1.766 -5.432 3.415 1.00 91.75 73 VAL A O 1
ATOM 565 N N . ALA A 1 74 ? -0.809 -4.849 1.507 1.00 92.56 74 ALA A N 1
ATOM 566 C CA . ALA A 1 74 ? -2.054 -4.375 0.916 1.00 92.56 74 ALA A CA 1
ATOM 567 C C . ALA A 1 74 ? -2.978 -5.540 0.531 1.00 92.56 74 ALA A C 1
ATOM 569 O O . ALA A 1 74 ? -2.529 -6.620 0.120 1.00 92.56 74 ALA A O 1
ATOM 570 N N . HIS A 1 75 ? -4.282 -5.301 0.659 1.00 93.69 75 HIS A N 1
ATOM 571 C CA . HIS A 1 75 ? -5.322 -6.192 0.148 1.00 93.69 75 HIS A CA 1
ATOM 572 C C . HIS A 1 75 ? -5.527 -5.946 -1.345 1.00 93.69 75 HIS A C 1
ATOM 574 O O . HIS A 1 75 ? -5.555 -6.895 -2.123 1.00 93.69 75 HIS A O 1
ATOM 580 N N . LEU A 1 76 ? -5.601 -4.672 -1.740 1.00 93.06 76 LEU A N 1
ATOM 581 C CA . LEU A 1 76 ? -5.623 -4.242 -3.135 1.00 93.06 76 LEU A CA 1
ATOM 582 C C . LEU A 1 76 ? -4.379 -3.407 -3.414 1.00 93.06 76 LEU A C 1
ATOM 584 O O . LEU A 1 76 ? -4.069 -2.489 -2.655 1.00 93.06 76 LEU A O 1
ATOM 588 N N . PHE A 1 77 ? -3.675 -3.733 -4.491 1.00 93.56 77 PHE A N 1
ATOM 589 C CA . PHE A 1 77 ? -2.466 -3.032 -4.903 1.00 93.56 77 PHE A CA 1
ATOM 590 C C . PHE A 1 77 ? -2.649 -2.537 -6.330 1.00 93.56 77 PHE A C 1
ATOM 592 O O . PHE A 1 77 ? -2.712 -3.347 -7.249 1.00 93.56 77 PHE A O 1
ATOM 599 N N . PHE A 1 78 ? -2.710 -1.229 -6.528 1.00 92.25 78 PHE A N 1
ATOM 600 C CA . PHE A 1 78 ? -2.890 -0.612 -7.833 1.00 92.25 78 PHE A CA 1
ATOM 601 C C . PHE A 1 78 ? -1.556 -0.153 -8.424 1.00 92.25 78 PHE A C 1
ATOM 603 O O . PHE A 1 78 ? -0.730 0.454 -7.740 1.00 92.25 78 PHE A O 1
ATOM 610 N N . VAL A 1 79 ? -1.364 -0.440 -9.710 1.00 91.25 79 VAL A N 1
ATOM 611 C CA . VAL A 1 79 ? -0.226 0.012 -10.521 1.00 91.25 79 VAL A CA 1
ATOM 612 C C . VAL A 1 79 ? -0.729 0.748 -11.751 1.00 91.25 79 VAL A C 1
ATOM 614 O O . VAL A 1 79 ? -1.767 0.403 -12.312 1.00 91.25 79 VAL A O 1
ATOM 617 N N . GLN A 1 80 ? 0.027 1.743 -12.199 1.00 90.06 80 GLN A N 1
ATOM 618 C CA . GLN A 1 80 ? -0.334 2.532 -13.380 1.00 90.06 80 GLN A CA 1
ATOM 619 C C . GLN A 1 80 ? 0.310 2.039 -14.678 1.00 90.06 80 GLN A C 1
ATOM 621 O O . GLN A 1 80 ? -0.091 2.458 -15.760 1.00 90.06 80 GLN A O 1
ATOM 626 N N . TRP A 1 81 ? 1.302 1.150 -14.582 1.00 89.56 81 TRP A N 1
ATOM 627 C CA . TRP A 1 81 ? 2.066 0.650 -15.722 1.00 89.56 81 TRP A CA 1
ATOM 628 C C . TRP A 1 81 ? 1.828 -0.841 -15.921 1.00 89.56 81 TRP A C 1
ATOM 630 O O . TRP A 1 81 ? 1.911 -1.632 -14.982 1.00 89.56 81 TRP A O 1
ATOM 640 N N . GLN A 1 82 ? 1.555 -1.226 -17.163 1.00 87.12 82 GLN A N 1
ATOM 641 C CA . GLN A 1 82 ? 1.262 -2.607 -17.536 1.00 87.12 82 GLN A CA 1
ATOM 642 C C . GLN A 1 82 ? 2.446 -3.569 -17.310 1.00 87.12 82 GLN A C 1
ATOM 644 O O . GLN A 1 82 ? 2.210 -4.643 -16.755 1.00 87.12 82 GLN A O 1
ATOM 649 N N . PRO A 1 83 ? 3.718 -3.173 -17.547 1.00 89.12 83 PRO A N 1
ATOM 650 C CA . PRO A 1 83 ? 4.869 -4.015 -17.206 1.00 89.12 83 PRO A CA 1
ATOM 651 C C . PRO A 1 83 ? 4.949 -4.392 -15.718 1.00 89.12 83 PRO A C 1
ATOM 653 O O . PRO A 1 83 ? 5.388 -5.487 -15.368 1.00 89.12 83 PRO A O 1
ATOM 656 N N . LEU A 1 84 ? 4.494 -3.515 -14.811 1.00 88.00 84 LEU A N 1
ATOM 657 C CA . LEU A 1 84 ? 4.410 -3.858 -13.387 1.00 88.00 84 LEU A CA 1
ATOM 658 C C . LEU A 1 84 ? 3.337 -4.912 -13.123 1.00 88.00 84 LEU A C 1
ATOM 660 O O . LEU A 1 84 ? 3.550 -5.782 -12.282 1.00 88.00 84 LEU A O 1
ATOM 664 N N . LYS A 1 85 ? 2.208 -4.862 -13.836 1.00 90.62 85 LYS A N 1
ATOM 665 C CA . LYS A 1 85 ? 1.154 -5.872 -13.711 1.00 90.62 85 LYS A CA 1
ATOM 666 C C . LYS A 1 85 ? 1.627 -7.244 -14.183 1.00 90.62 85 LYS A C 1
ATOM 668 O O . LYS A 1 85 ? 1.368 -8.234 -13.502 1.00 90.62 85 LYS A O 1
ATOM 673 N N . GLU A 1 86 ? 2.345 -7.293 -15.299 1.00 89.25 86 GLU A N 1
ATOM 674 C CA . GLU A 1 86 ? 2.928 -8.530 -15.832 1.00 89.25 86 GLU A CA 1
ATOM 675 C C . GLU A 1 86 ? 3.946 -9.136 -14.860 1.00 89.25 86 GLU A C 1
ATOM 677 O O . GLU A 1 86 ? 3.938 -10.339 -14.609 1.00 89.25 86 GLU A O 1
ATOM 682 N N . LYS A 1 87 ? 4.779 -8.293 -14.242 1.00 91.19 87 LYS A N 1
ATOM 683 C CA . LYS A 1 87 ? 5.803 -8.733 -13.287 1.00 91.19 87 LYS A CA 1
ATOM 684 C C . LYS A 1 87 ? 5.249 -9.098 -11.907 1.00 91.19 87 LYS A C 1
ATOM 686 O O . LYS A 1 87 ? 5.801 -9.962 -11.229 1.00 91.19 87 LYS A O 1
ATOM 691 N N . TYR A 1 88 ? 4.189 -8.428 -11.463 1.00 89.75 88 TYR A N 1
ATOM 692 C CA . TYR A 1 88 ? 3.624 -8.563 -10.122 1.00 89.75 88 TYR A CA 1
ATOM 693 C C . TYR A 1 88 ? 2.136 -8.910 -10.205 1.00 89.75 88 TYR A C 1
ATOM 695 O O . TYR A 1 88 ? 1.264 -8.040 -10.158 1.00 89.75 88 TYR A O 1
ATOM 703 N N . VAL A 1 89 ? 1.841 -10.209 -10.278 1.00 88.25 89 VAL A N 1
ATOM 704 C CA . VAL A 1 89 ? 0.500 -10.740 -10.580 1.00 88.25 89 VAL A CA 1
ATOM 705 C C . VAL A 1 89 ? -0.586 -10.268 -9.607 1.00 88.25 89 VAL A C 1
ATOM 707 O O . VAL A 1 89 ? -1.722 -10.060 -10.032 1.00 88.25 89 VAL A O 1
ATOM 710 N N . LYS A 1 90 ? -0.259 -10.022 -8.330 1.00 91.12 90 LYS A N 1
ATOM 711 C CA . LYS A 1 90 ? -1.226 -9.539 -7.322 1.00 91.12 90 LYS A CA 1
ATOM 712 C C . LYS A 1 90 ? -1.685 -8.092 -7.564 1.00 91.12 90 LYS A C 1
ATOM 714 O O . LYS A 1 90 ? -2.674 -7.657 -6.982 1.00 91.12 90 LYS A O 1
ATOM 719 N N . THR A 1 91 ? -0.971 -7.329 -8.388 1.00 92.00 91 THR A N 1
ATOM 720 C CA . THR A 1 91 ? -1.328 -5.931 -8.652 1.00 92.00 91 THR A CA 1
ATOM 721 C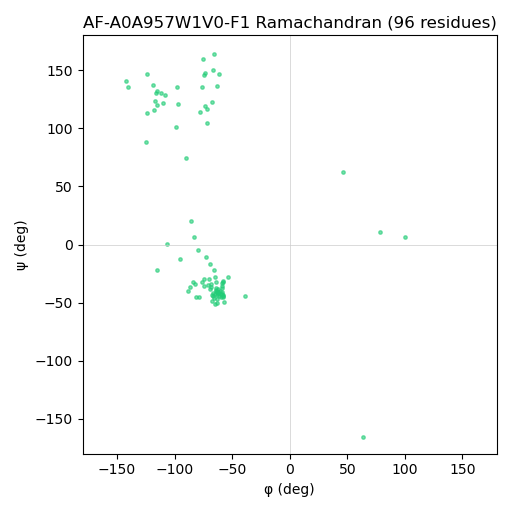 C . THR A 1 91 ? -2.535 -5.822 -9.582 1.00 92.00 91 THR A C 1
ATOM 723 O O . THR A 1 91 ? -2.873 -6.757 -10.302 1.00 92.00 91 THR A O 1
ATOM 726 N N . ILE A 1 92 ? -3.209 -4.682 -9.570 1.00 92.06 92 ILE A N 1
ATOM 727 C CA . ILE A 1 92 ? -4.328 -4.345 -10.445 1.00 92.06 92 ILE A CA 1
ATOM 728 C C . ILE A 1 92 ? -3.884 -3.151 -11.278 1.00 92.06 92 ILE A C 1
ATOM 730 O O . ILE A 1 92 ? -3.479 -2.124 -10.734 1.00 92.06 92 ILE A O 1
ATOM 734 N N . TYR A 1 93 ? -3.929 -3.297 -12.598 1.00 90.94 93 TYR A N 1
ATOM 735 C CA . TYR A 1 93 ? -3.621 -2.200 -13.502 1.00 90.94 93 TYR A CA 1
ATOM 736 C C . TYR A 1 93 ? -4.775 -1.191 -13.491 1.00 90.94 93 TYR A C 1
ATOM 738 O O . TYR A 1 93 ? -5.902 -1.546 -13.826 1.00 90.94 93 TYR A O 1
ATOM 746 N N . ALA A 1 94 ? -4.492 0.046 -13.085 1.00 85.06 94 ALA A N 1
ATOM 747 C CA . ALA A 1 94 ? -5.455 1.149 -13.022 1.00 85.06 94 ALA A CA 1
ATOM 748 C C . ALA A 1 94 ? -5.244 2.199 -14.128 1.00 85.06 94 ALA A C 1
ATOM 750 O O . ALA A 1 94 ? -5.968 3.189 -14.176 1.00 85.06 94 ALA A O 1
ATOM 751 N N . GLY A 1 95 ? -4.257 2.003 -15.009 1.00 81.69 95 GLY A N 1
ATOM 752 C CA . GLY A 1 95 ? -3.898 2.976 -16.040 1.00 81.69 95 GLY A CA 1
ATOM 753 C C . GLY A 1 95 ? -3.376 4.303 -15.486 1.00 81.69 95 GLY A C 1
ATOM 754 O O . GLY A 1 95 ? -3.007 4.418 -14.315 1.00 81.69 95 GLY A O 1
ATOM 755 N N . ARG A 1 96 ? -3.315 5.319 -16.353 1.00 70.12 96 ARG A N 1
ATOM 756 C CA . ARG A 1 96 ? -3.018 6.696 -15.945 1.00 70.12 96 ARG A CA 1
ATOM 757 C C . ARG A 1 96 ? -4.275 7.306 -15.331 1.00 70.12 96 ARG A C 1
ATOM 759 O O . ARG A 1 96 ? -5.257 7.516 -16.034 1.00 70.12 96 ARG A O 1
ATOM 766 N N . LEU A 1 97 ? -4.219 7.601 -14.034 1.00 62.16 97 LEU A N 1
ATOM 767 C CA . LEU A 1 97 ? -5.159 8.527 -13.407 1.00 62.16 97 LEU A CA 1
ATOM 768 C C . LEU A 1 97 ? -4.780 9.926 -13.918 1.00 62.16 97 LEU A C 1
ATOM 770 O O . LEU A 1 97 ? -3.703 10.415 -13.574 1.00 62.16 97 LEU A O 1
ATOM 774 N N . ALA A 1 98 ? -5.582 10.451 -14.848 1.00 49.84 98 ALA A N 1
ATOM 775 C CA . ALA A 1 98 ? -5.461 11.803 -15.393 1.00 49.84 98 ALA A CA 1
ATOM 776 C C . ALA A 1 98 ? -5.898 12.852 -14.365 1.00 49.84 98 ALA A C 1
ATOM 778 O O . ALA A 1 98 ? -6.798 12.531 -13.554 1.00 49.84 98 ALA A O 1
#